Protein AF-A0A6A0B209-F1 (afdb_monomer_lite)

pLDDT: mean 87.71, std 14.43, range [54.03, 98.12]

Radius of gyration: 14.35 Å; chains: 1; bounding box: 30×28×37 Å

Foldseek 3Di:
DPDDDDDDDDDDPVVLVVLVVVCVVVVHDSVVSVVVVVCVVVDDPPPPDPDD

Sequence (52 aa):
MEPEKRISLRLPADLHERLVEKARTDRRSLNSEIIHLLEAVLGPVGGDDQSP

Secondary structure (DSSP, 8-state):
------------HHHHHHHHHHHHHTT--HHHHHHHHHHHHH--TT------

InterPro domains:
  IPR005569 Arc-like DNA binding domain [PF03869] (8-40)
  IPR010985 Ribbon-helix-helix [SSF47598] (2-44)
  IPR013321 Arc-type ribbon-helix-helix [G3DSA:1.10.1220.10] (5-50)

Organism: NCBI:txid2705029

Structure (mmCIF, N/CA/C/O backbone):
data_AF-A0A6A0B209-F1
#
_entry.id   AF-A0A6A0B209-F1
#
loop_
_atom_site.group_PDB
_atom_site.id
_atom_site.type_symbol
_atom_site.label_atom_id
_atom_site.label_alt_id
_atom_site.label_comp_id
_atom_site.label_asym_id
_atom_site.label_entity_id
_atom_site.label_seq_id
_atom_site.pdbx_PDB_ins_code
_atom_site.Cartn_x
_atom_site.Cartn_y
_atom_site.Cartn_z
_atom_site.occupancy
_atom_site.B_iso_or_equiv
_atom_site.auth_seq_id
_atom_site.auth_comp_id
_atom_si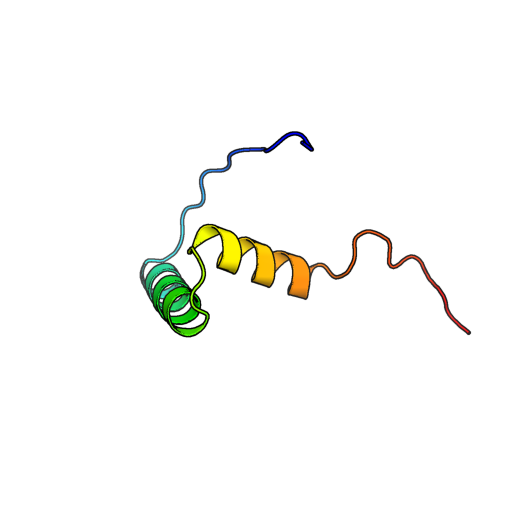te.auth_asym_id
_atom_site.auth_atom_id
_atom_site.pdbx_PDB_model_num
ATOM 1 N N . MET A 1 1 ? 19.511 12.778 -3.531 1.00 56.59 1 MET A N 1
ATOM 2 C CA . MET A 1 1 ? 18.091 12.487 -3.268 1.00 56.59 1 MET A CA 1
ATOM 3 C C . MET A 1 1 ? 17.342 12.886 -4.521 1.00 56.59 1 MET A C 1
ATOM 5 O O . MET A 1 1 ? 17.398 14.058 -4.875 1.00 56.59 1 MET A O 1
ATOM 9 N N . GLU A 1 2 ? 16.760 11.925 -5.232 1.00 76.00 2 GLU A N 1
ATOM 10 C CA . GLU A 1 2 ? 15.805 12.202 -6.314 1.00 76.00 2 GLU A CA 1
ATOM 11 C C . GLU A 1 2 ? 14.678 13.116 -5.782 1.00 76.00 2 GLU A C 1
ATOM 13 O O . GLU A 1 2 ? 14.360 13.048 -4.589 1.00 76.00 2 GLU A O 1
ATOM 18 N N . PRO A 1 3 ? 14.085 13.996 -6.605 1.00 84.44 3 PRO A N 1
ATOM 19 C CA . PRO A 1 3 ? 13.007 14.868 -6.151 1.00 84.44 3 PRO A CA 1
ATOM 20 C C . PRO A 1 3 ? 11.765 14.048 -5.763 1.00 84.44 3 PRO A C 1
ATOM 22 O O . PRO A 1 3 ? 11.110 13.449 -6.614 1.00 84.44 3 PRO A O 1
ATOM 25 N N . GLU A 1 4 ? 11.406 14.052 -4.476 1.00 86.44 4 GLU A N 1
ATOM 26 C CA . GLU A 1 4 ? 10.176 13.419 -3.990 1.00 86.44 4 GLU A CA 1
ATOM 27 C C . GLU A 1 4 ? 8.947 14.259 -4.372 1.00 86.44 4 GLU A C 1
ATOM 29 O O . GLU A 1 4 ? 8.913 15.477 -4.172 1.00 86.44 4 GLU A O 1
ATOM 34 N N . LYS A 1 5 ? 7.905 13.607 -4.903 1.00 91.44 5 LYS A N 1
ATOM 35 C CA . LYS A 1 5 ? 6.607 14.236 -5.177 1.00 91.44 5 LYS A CA 1
ATOM 36 C C . LYS A 1 5 ? 5.561 13.736 -4.189 1.00 91.44 5 LYS A C 1
ATOM 38 O O . LYS A 1 5 ? 5.233 12.554 -4.167 1.00 91.44 5 LYS A O 1
ATOM 43 N N . ARG A 1 6 ? 4.974 14.656 -3.419 1.00 92.44 6 ARG A N 1
ATOM 44 C CA . ARG A 1 6 ? 3.871 14.345 -2.504 1.00 92.44 6 ARG A CA 1
ATOM 45 C C . ARG A 1 6 ? 2.539 14.330 -3.250 1.00 92.44 6 ARG A C 1
ATOM 47 O O . ARG A 1 6 ? 2.151 15.329 -3.850 1.00 92.44 6 ARG A O 1
ATOM 54 N N . ILE A 1 7 ? 1.815 13.221 -3.144 1.00 92.31 7 ILE A N 1
ATOM 55 C CA . ILE A 1 7 ? 0.463 13.058 -3.689 1.00 92.31 7 ILE A CA 1
ATOM 56 C C . ILE A 1 7 ? -0.545 12.808 -2.562 1.00 92.31 7 ILE A C 1
ATOM 58 O O . ILE A 1 7 ? -0.192 12.297 -1.500 1.00 92.31 7 ILE A O 1
ATOM 62 N N . SER A 1 8 ? -1.806 13.180 -2.783 1.00 94.19 8 SER A N 1
ATOM 63 C CA . SER A 1 8 ? -2.920 12.820 -1.900 1.00 94.19 8 SER A CA 1
ATOM 64 C C . SER A 1 8 ? -3.812 11.821 -2.627 1.00 94.19 8 SER A C 1
ATOM 66 O O . SER A 1 8 ? -4.325 12.116 -3.705 1.00 94.19 8 SER A O 1
ATOM 68 N N . LEU A 1 9 ? -3.968 10.633 -2.049 1.00 92.25 9 LEU A N 1
ATOM 69 C CA . LEU A 1 9 ? -4.769 9.545 -2.600 1.00 92.25 9 LEU A CA 1
ATOM 70 C C . LEU A 1 9 ? -6.030 9.372 -1.754 1.00 92.25 9 LEU A C 1
ATOM 72 O O . LEU A 1 9 ? -5.958 9.355 -0.526 1.00 92.25 9 LEU A O 1
ATOM 76 N N . ARG A 1 10 ? -7.186 9.221 -2.406 1.00 95.94 10 ARG A N 1
ATOM 77 C CA . ARG A 1 10 ? -8.425 8.806 -1.739 1.00 95.94 10 ARG A CA 1
ATOM 78 C C . ARG A 1 10 ? -8.593 7.312 -1.961 1.00 95.94 10 ARG A C 1
ATOM 80 O O . ARG A 1 10 ? -8.809 6.888 -3.092 1.00 95.94 10 ARG A O 1
ATOM 87 N N . LEU A 1 11 ? -8.471 6.538 -0.892 1.00 95.12 11 LEU A N 1
ATOM 88 C CA . LEU A 1 11 ? -8.629 5.091 -0.928 1.00 95.12 11 LEU A CA 1
ATOM 89 C C . LEU A 1 11 ? -9.980 4.710 -0.317 1.00 95.12 11 LEU A C 1
ATOM 91 O O . LEU A 1 11 ? -10.378 5.317 0.682 1.00 95.12 11 LEU A O 1
ATOM 95 N N . PRO A 1 12 ? -10.673 3.705 -0.875 1.00 98.12 12 PRO A N 1
ATOM 96 C CA . PRO A 1 12 ? -11.710 2.989 -0.145 1.00 98.12 12 PRO A CA 1
ATOM 97 C C . PRO A 1 12 ? -11.180 2.505 1.215 1.00 98.12 12 PRO A C 1
ATOM 99 O O . PRO A 1 12 ? -10.010 2.128 1.332 1.00 98.12 12 PRO A O 1
ATOM 102 N N . ALA A 1 13 ? -12.019 2.555 2.253 1.00 97.62 13 ALA A N 1
ATOM 103 C CA . ALA A 1 13 ? -11.600 2.252 3.625 1.00 97.62 13 ALA A CA 1
ATOM 104 C C . ALA A 1 13 ? -11.105 0.804 3.776 1.00 97.62 13 ALA A C 1
ATOM 106 O O . ALA A 1 13 ? -10.064 0.565 4.384 1.00 97.62 13 ALA A O 1
ATOM 107 N N . ASP A 1 14 ? -11.793 -0.136 3.132 1.00 97.88 14 ASP A N 1
ATOM 108 C CA . ASP A 1 14 ? -11.440 -1.555 3.077 1.00 97.88 14 ASP A CA 1
ATOM 109 C C . ASP A 1 14 ? -10.074 -1.785 2.414 1.00 97.88 14 ASP A C 1
ATOM 111 O O . ASP A 1 14 ? -9.263 -2.587 2.883 1.00 97.88 14 ASP A O 1
ATOM 115 N N . LEU A 1 15 ? -9.771 -1.043 1.344 1.00 97.00 15 LEU A N 1
ATOM 116 C CA . LEU A 1 15 ? -8.466 -1.117 0.694 1.00 97.00 15 LEU A CA 1
ATOM 117 C C . LEU A 1 15 ? -7.359 -0.582 1.608 1.00 97.00 15 LEU A C 1
ATOM 119 O O . LEU A 1 15 ? -6.291 -1.188 1.693 1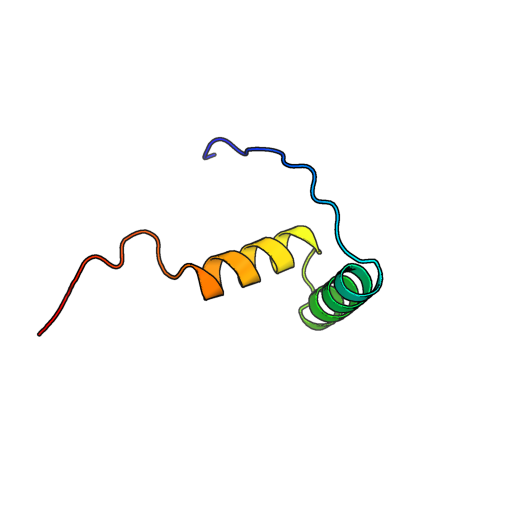.00 97.00 15 LEU A O 1
ATOM 123 N N . HIS A 1 16 ? -7.607 0.525 2.309 1.00 97.44 16 HIS A N 1
ATOM 124 C CA . HIS A 1 16 ? -6.651 1.064 3.275 1.00 97.44 16 HIS A CA 1
ATOM 125 C C . HIS A 1 16 ? -6.359 0.063 4.405 1.00 97.44 16 HIS A C 1
ATOM 127 O O . HIS A 1 16 ? -5.193 -0.165 4.725 1.00 97.44 16 HIS A O 1
ATOM 133 N N . GLU A 1 17 ? -7.385 -0.570 4.977 1.00 98.06 17 GLU A N 1
ATOM 134 C CA . GLU A 1 17 ? -7.226 -1.580 6.033 1.00 98.06 17 GLU A CA 1
ATOM 135 C C . GLU A 1 17 ? -6.363 -2.759 5.572 1.00 98.06 17 GLU A C 1
ATOM 137 O O . GLU A 1 17 ? -5.381 -3.104 6.235 1.00 98.06 17 GLU A O 1
ATOM 142 N N . ARG A 1 18 ? -6.642 -3.296 4.379 1.00 97.56 18 ARG A N 1
ATOM 143 C CA . ARG A 1 18 ? -5.847 -4.379 3.782 1.00 97.56 18 ARG A CA 1
ATOM 144 C C . ARG A 1 18 ? -4.386 -3.984 3.563 1.00 97.56 18 ARG A C 1
ATOM 146 O O . ARG A 1 18 ? -3.488 -4.789 3.808 1.00 97.56 18 ARG A O 1
ATOM 153 N N . LEU A 1 19 ? -4.128 -2.752 3.116 1.00 97.12 19 LEU A N 1
ATOM 154 C CA . LEU A 1 19 ? -2.760 -2.250 2.942 1.00 97.12 19 LEU A CA 1
ATOM 155 C C . LEU A 1 19 ? -2.032 -2.107 4.286 1.00 97.12 19 LEU A C 1
ATOM 157 O O . LEU A 1 19 ? -0.850 -2.439 4.375 1.00 97.12 19 LEU A O 1
ATOM 161 N N . VAL A 1 20 ? -2.721 -1.663 5.342 1.00 97.56 20 VAL A N 1
ATOM 162 C CA . VAL A 1 20 ? -2.149 -1.568 6.696 1.00 97.56 20 VAL A CA 1
ATOM 163 C C . VAL A 1 20 ? -1.789 -2.948 7.247 1.00 97.56 20 VAL A C 1
ATOM 165 O O . VAL A 1 20 ? -0.703 -3.116 7.805 1.00 97.56 20 VAL A O 1
ATOM 168 N N . GLU A 1 21 ? -2.661 -3.943 7.090 1.00 98.12 21 GLU A N 1
ATOM 169 C CA . GLU A 1 21 ? -2.385 -5.321 7.519 1.00 98.12 21 GLU A CA 1
ATOM 170 C C . GLU A 1 21 ? -1.195 -5.931 6.775 1.00 98.12 21 GLU A C 1
ATOM 172 O O . GLU A 1 21 ? -0.314 -6.544 7.393 1.00 98.12 21 GLU A O 1
ATOM 177 N N . LYS A 1 22 ? -1.128 -5.710 5.459 1.00 97.38 22 LYS A N 1
ATOM 178 C CA . LYS A 1 22 ? -0.014 -6.180 4.639 1.00 97.38 22 LYS A CA 1
ATOM 179 C C . LYS A 1 22 ? 1.305 -5.517 5.044 1.00 97.38 22 LYS A C 1
ATOM 181 O O . LYS A 1 22 ? 2.274 -6.218 5.323 1.00 97.38 22 LYS A O 1
ATOM 186 N N . ALA A 1 23 ? 1.315 -4.195 5.209 1.00 97.81 23 ALA A N 1
ATOM 187 C CA . ALA A 1 23 ? 2.497 -3.457 5.654 1.00 97.81 23 ALA A CA 1
ATOM 188 C C . ALA A 1 23 ? 2.992 -3.920 7.038 1.00 97.81 23 ALA A C 1
ATOM 190 O O . ALA A 1 23 ? 4.198 -4.062 7.253 1.00 97.81 23 ALA A O 1
ATOM 191 N N . ARG A 1 24 ? 2.073 -4.214 7.973 1.00 97.56 24 ARG A N 1
ATOM 192 C CA . ARG A 1 24 ? 2.413 -4.783 9.290 1.00 97.56 24 ARG A CA 1
ATOM 193 C C . ARG A 1 24 ? 3.061 -6.160 9.168 1.00 97.56 24 ARG A C 1
ATOM 195 O O . ARG A 1 24 ? 4.084 -6.395 9.809 1.00 97.56 24 ARG A O 1
ATOM 202 N N . THR A 1 25 ? 2.483 -7.038 8.350 1.00 97.38 25 THR A N 1
ATOM 203 C CA . THR A 1 25 ? 3.016 -8.384 8.079 1.00 97.38 25 THR A CA 1
ATOM 204 C C . THR A 1 25 ? 4.434 -8.310 7.516 1.00 97.38 25 THR A C 1
ATOM 206 O O . THR A 1 25 ? 5.336 -8.988 8.009 1.00 97.38 25 THR A O 1
ATOM 209 N N . ASP A 1 26 ? 4.652 -7.399 6.571 1.00 96.31 26 ASP A N 1
ATOM 210 C CA . ASP A 1 26 ? 5.931 -7.227 5.881 1.00 96.31 26 ASP A CA 1
ATOM 211 C C . ASP A 1 26 ? 6.924 -6.342 6.664 1.00 96.31 26 ASP A C 1
ATOM 213 O O . ASP A 1 26 ? 8.037 -6.087 6.201 1.00 96.31 26 ASP A O 1
ATOM 217 N N . ARG A 1 27 ? 6.552 -5.900 7.880 1.00 96.50 27 ARG A N 1
ATOM 218 C CA . ARG A 1 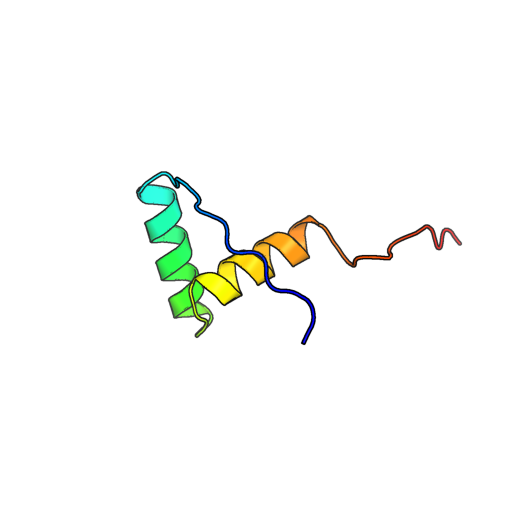27 ? 7.332 -5.013 8.767 1.00 96.50 27 ARG A CA 1
ATOM 219 C C . ARG A 1 27 ? 7.810 -3.731 8.072 1.00 96.50 27 ARG A C 1
ATOM 221 O O . ARG A 1 27 ? 8.929 -3.266 8.297 1.00 96.50 27 ARG A O 1
ATOM 228 N N . ARG A 1 28 ? 6.953 -3.147 7.235 1.00 94.19 28 ARG A N 1
AT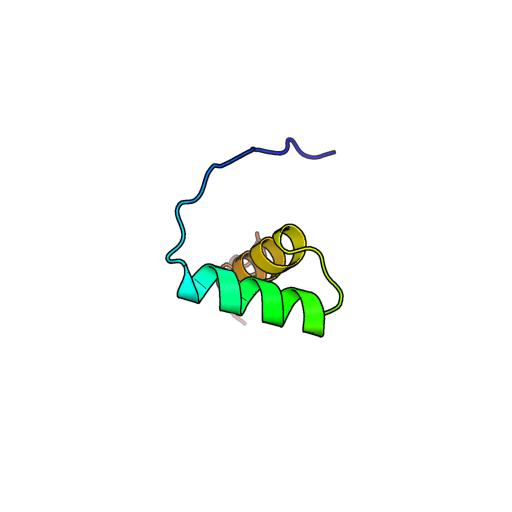OM 229 C CA . ARG A 1 28 ? 7.213 -1.928 6.457 1.00 94.19 28 ARG A CA 1
ATOM 230 C C . ARG A 1 28 ? 6.258 -0.809 6.852 1.00 94.19 28 ARG A C 1
ATOM 232 O O . ARG A 1 28 ? 5.191 -1.033 7.418 1.00 94.19 28 ARG A O 1
ATOM 239 N N . SER A 1 29 ? 6.643 0.426 6.533 1.00 97.38 29 SER A N 1
ATOM 240 C CA . SER A 1 29 ? 5.694 1.538 6.575 1.00 97.38 29 SER A CA 1
ATOM 241 C C . SER A 1 29 ? 4.631 1.357 5.487 1.00 97.38 29 SER A C 1
ATOM 243 O O . SER A 1 29 ? 4.914 0.776 4.439 1.00 97.38 29 SER A O 1
ATOM 245 N N . LEU A 1 30 ? 3.431 1.905 5.696 1.00 96.00 30 LEU A N 1
ATOM 246 C CA . LEU A 1 30 ? 2.378 1.893 4.675 1.00 96.00 30 LEU A CA 1
ATOM 247 C C . LEU A 1 30 ? 2.855 2.527 3.356 1.00 96.00 30 LEU A C 1
ATOM 249 O O . LEU A 1 30 ? 2.557 2.015 2.285 1.00 96.00 30 LEU A O 1
ATOM 253 N N . ASN A 1 31 ? 3.644 3.604 3.430 1.00 95.50 31 ASN A N 1
ATOM 254 C CA . ASN A 1 31 ? 4.208 4.255 2.249 1.00 95.50 31 ASN A CA 1
ATOM 255 C C . ASN A 1 31 ? 5.171 3.330 1.491 1.00 95.50 31 ASN A C 1
ATOM 257 O O . ASN A 1 31 ? 5.057 3.183 0.280 1.00 95.50 31 ASN A O 1
ATOM 261 N N . SER A 1 32 ? 6.086 2.671 2.209 1.00 95.94 32 SER A N 1
ATOM 262 C CA . SER A 1 32 ? 7.023 1.707 1.618 1.00 95.94 32 SER A CA 1
ATOM 263 C C . SER A 1 32 ? 6.297 0.525 0.979 1.00 95.94 32 SER A C 1
ATOM 265 O O . SER A 1 32 ? 6.734 0.043 -0.059 1.00 95.94 32 SER A O 1
ATOM 267 N N . GLU A 1 33 ? 5.191 0.076 1.573 1.00 96.81 33 GLU A N 1
ATOM 268 C CA . GLU A 1 33 ? 4.379 -0.999 1.003 1.00 96.81 33 GLU A CA 1
ATOM 269 C C . GLU A 1 33 ? 3.639 -0.556 -0.264 1.00 96.81 33 GLU A C 1
ATOM 271 O O . GLU A 1 33 ? 3.648 -1.273 -1.261 1.00 96.81 33 GLU A O 1
ATOM 276 N N . ILE A 1 34 ? 3.066 0.652 -0.276 1.00 95.38 34 ILE A N 1
ATOM 277 C CA . ILE A 1 34 ? 2.442 1.223 -1.479 1.00 95.38 34 ILE A CA 1
ATOM 278 C C . ILE A 1 34 ? 3.469 1.343 -2.611 1.00 95.38 34 ILE A C 1
ATOM 280 O O . ILE A 1 34 ? 3.182 0.927 -3.730 1.00 95.38 34 ILE A O 1
ATOM 284 N N . ILE A 1 35 ? 4.666 1.864 -2.325 1.00 94.25 35 ILE A N 1
ATOM 285 C CA . ILE A 1 35 ? 5.745 1.973 -3.317 1.00 94.25 35 ILE A CA 1
ATOM 286 C C . ILE A 1 35 ? 6.129 0.589 -3.842 1.00 94.25 35 ILE A C 1
ATOM 288 O O . ILE A 1 35 ? 6.135 0.389 -5.052 1.00 94.25 35 ILE A O 1
ATOM 292 N N . HIS A 1 36 ? 6.361 -0.380 -2.952 1.00 94.12 36 HIS A N 1
ATOM 293 C CA . HIS A 1 36 ? 6.723 -1.743 -3.337 1.00 94.12 36 HIS A CA 1
ATOM 294 C C . HIS A 1 36 ? 5.691 -2.386 -4.275 1.00 94.12 36 HIS A C 1
ATOM 296 O O . HIS A 1 36 ? 6.061 -3.000 -5.275 1.00 94.12 36 HIS A O 1
ATOM 302 N N . LEU A 1 37 ? 4.398 -2.225 -3.978 1.00 93.81 37 LEU A N 1
ATOM 303 C CA . LEU A 1 37 ? 3.320 -2.737 -4.825 1.00 93.81 37 LEU A CA 1
ATOM 304 C C . LEU A 1 37 ? 3.272 -2.031 -6.185 1.00 93.81 37 LEU A C 1
ATOM 306 O O . LEU A 1 37 ? 3.054 -2.688 -7.200 1.00 93.81 37 LEU A O 1
ATOM 310 N N . LEU A 1 38 ? 3.488 -0.714 -6.222 1.00 93.81 38 LEU A N 1
ATOM 311 C CA . LEU A 1 38 ? 3.532 0.043 -7.475 1.00 93.81 38 LEU A CA 1
ATOM 312 C C . LEU A 1 38 ? 4.728 -0.370 -8.340 1.00 93.81 38 LEU A C 1
ATOM 314 O O . LEU A 1 38 ? 4.550 -0.619 -9.527 1.00 93.81 38 LEU A O 1
ATOM 318 N N . GLU A 1 39 ? 5.917 -0.502 -7.756 1.00 92.94 39 GLU A N 1
ATOM 319 C CA . GLU A 1 39 ? 7.125 -0.962 -8.454 1.00 92.94 39 GLU A CA 1
ATOM 320 C C . GLU A 1 39 ? 6.966 -2.391 -8.985 1.00 92.94 39 GLU A C 1
ATOM 322 O O . GLU A 1 39 ? 7.344 -2.674 -10.120 1.00 92.94 39 GLU A O 1
ATOM 327 N N . ALA A 1 40 ? 6.349 -3.284 -8.205 1.00 92.81 40 ALA A N 1
ATOM 328 C CA . ALA A 1 40 ? 6.089 -4.657 -8.632 1.00 92.81 40 ALA A CA 1
ATOM 329 C C . ALA A 1 40 ? 5.141 -4.735 -9.842 1.00 92.81 40 ALA A C 1
ATOM 331 O O . ALA A 1 40 ? 5.294 -5.621 -10.679 1.00 92.81 40 ALA A O 1
ATOM 332 N N . VAL A 1 41 ? 4.168 -3.820 -9.937 1.00 93.12 41 VAL A N 1
ATOM 333 C CA . VAL A 1 41 ? 3.199 -3.774 -11.047 1.00 93.12 41 VAL A CA 1
ATOM 334 C C . VAL A 1 41 ? 3.764 -3.054 -12.270 1.00 93.12 41 VAL A C 1
ATOM 336 O O . VAL A 1 41 ? 3.531 -3.494 -13.393 1.00 93.12 41 VAL A O 1
ATOM 339 N N . LEU A 1 42 ? 4.484 -1.949 -12.070 1.00 92.00 42 LEU A N 1
ATOM 340 C CA . LEU A 1 42 ? 5.070 -1.167 -13.162 1.00 92.00 42 LEU A CA 1
ATOM 341 C C . LEU A 1 42 ? 6.304 -1.846 -13.769 1.00 92.00 42 LEU A C 1
ATOM 343 O O . LEU A 1 42 ? 6.640 -1.573 -14.919 1.00 92.00 42 LEU A O 1
ATOM 347 N N . GLY A 1 43 ? 6.951 -2.743 -13.021 1.00 83.44 43 GLY A N 1
ATOM 348 C CA . GLY A 1 43 ? 8.199 -3.373 -13.430 1.00 83.44 43 GLY A CA 1
ATOM 349 C C . GLY A 1 43 ? 9.394 -2.411 -13.353 1.00 83.44 43 GLY A C 1
ATOM 350 O O . GLY A 1 43 ? 9.259 -1.253 -12.948 1.00 83.44 43 GLY A O 1
ATOM 351 N N . PRO A 1 44 ? 10.604 -2.882 -13.702 1.00 77.19 44 PRO A N 1
ATOM 352 C CA . PRO A 1 44 ? 11.797 -2.045 -13.705 1.00 77.19 44 PRO A CA 1
ATOM 353 C C . PRO A 1 44 ? 11.655 -0.880 -14.695 1.00 77.19 44 PRO A C 1
ATOM 355 O O . PRO A 1 44 ? 11.332 -1.073 -15.869 1.00 77.19 44 PRO A O 1
ATOM 358 N N . VAL A 1 45 ? 11.958 0.332 -14.222 1.00 66.00 45 VAL A N 1
ATOM 359 C CA . VAL A 1 45 ? 12.094 1.534 -15.057 1.00 66.00 45 VAL A CA 1
ATOM 360 C C . VAL A 1 45 ? 13.317 1.332 -15.957 1.00 66.00 45 VAL A C 1
ATOM 362 O O . VAL A 1 45 ? 14.445 1.570 -15.536 1.00 66.00 45 VAL A O 1
ATOM 365 N N . GLY A 1 46 ? 13.101 0.805 -17.163 1.00 62.44 46 GLY A N 1
ATOM 366 C CA . GLY A 1 46 ? 14.167 0.445 -18.106 1.00 62.44 46 GLY A CA 1
ATOM 367 C C . GLY A 1 46 ? 14.064 -0.959 -18.706 1.00 62.44 46 GLY A C 1
ATOM 368 O O . GLY A 1 46 ? 15.035 -1.428 -19.291 1.00 62.44 46 GLY A O 1
ATOM 369 N N . GLY A 1 47 ? 12.922 -1.640 -18.581 1.00 54.03 47 GLY A N 1
ATOM 370 C CA . GLY A 1 47 ? 12.624 -2.856 -19.343 1.00 54.03 47 GLY A CA 1
ATOM 371 C C . GLY A 1 47 ? 12.342 -2.594 -20.828 1.00 54.03 47 GLY A C 1
ATOM 372 O O . GLY A 1 47 ? 11.337 -3.081 -21.338 1.00 54.03 47 GLY A O 1
ATOM 373 N N . ASP A 1 48 ? 13.199 -1.830 -21.507 1.00 55.62 48 ASP A N 1
ATOM 374 C CA . ASP A 1 48 ? 13.246 -1.840 -22.966 1.00 55.62 48 ASP A CA 1
ATOM 375 C C . ASP A 1 48 ? 13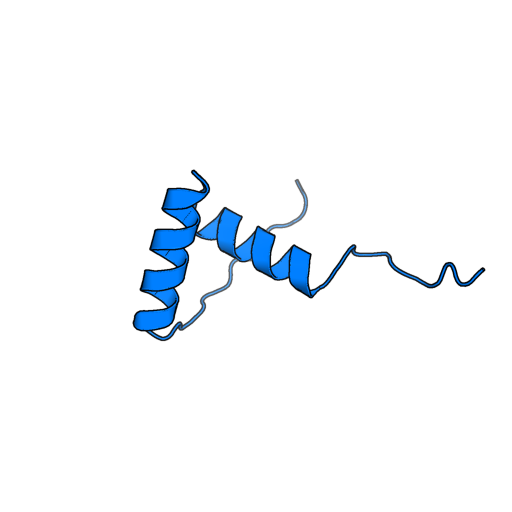.948 -3.139 -23.392 1.00 55.62 48 ASP A C 1
ATOM 377 O O . ASP A 1 48 ? 15.159 -3.303 -23.260 1.00 55.62 48 ASP A O 1
ATOM 381 N N . ASP A 1 49 ? 13.128 -4.090 -23.832 1.00 57.16 49 ASP A N 1
ATOM 382 C CA . ASP A 1 49 ? 13.371 -4.938 -25.001 1.00 57.16 49 ASP A CA 1
ATOM 383 C C . ASP A 1 49 ? 14.773 -5.567 -25.143 1.00 57.16 49 ASP A C 1
ATOM 385 O O . ASP A 1 49 ? 15.502 -5.313 -26.100 1.00 57.16 49 ASP A O 1
ATOM 389 N N . GLN A 1 50 ? 15.139 -6.474 -24.235 1.00 54.16 50 GLN A N 1
ATOM 390 C CA . GLN A 1 50 ? 16.038 -7.570 -24.618 1.00 54.16 50 GLN A CA 1
ATOM 391 C C . GLN A 1 50 ? 15.198 -8.797 -24.971 1.00 54.16 50 GLN A C 1
ATOM 393 O O . GLN A 1 50 ? 15.092 -9.752 -24.198 1.00 54.16 50 GLN A O 1
ATOM 398 N N . SER A 1 51 ? 14.569 -8.736 -26.148 1.00 57.16 51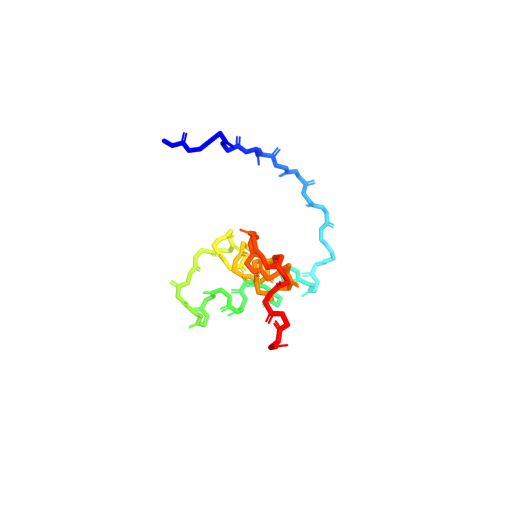 SER A N 1
ATOM 399 C CA . SER A 1 51 ? 14.208 -9.941 -26.897 1.00 57.16 51 SER A CA 1
ATOM 400 C C . SER A 1 51 ? 15.495 -10.676 -27.330 1.00 57.16 51 SER A C 1
ATOM 402 O O . SER A 1 51 ? 16.479 -10.005 -27.651 1.00 57.16 51 SER A O 1
ATOM 404 N N . PRO A 1 52 ? 15.520 -12.023 -27.293 1.00 59.09 52 PRO A N 1
ATOM 405 C CA . PRO A 1 52 ? 16.685 -12.839 -27.650 1.00 59.09 52 PRO A CA 1
ATOM 406 C C . PRO A 1 52 ? 17.079 -12.758 -29.131 1.00 59.09 52 PRO A C 1
ATOM 408 O O . PRO A 1 52 ? 16.193 -12.496 -29.978 1.00 59.09 52 PRO A O 1
#